Protein AF-A0A4R9PED2-F1 (afdb_monomer_lite)

Foldseek 3Di:
DVVLCVLQPLVNLLVQCVVVVNPLVSSCVVSVHDSVSNLQSLQQQCDPPRRDDFDWDWDADLVGDTDDTGTNVTHPCVQCVPRDCPDVNNVCVVPPPDDDDDDDAGPVRD

pLDDT: mean 91.06, std 6.89, range [61.78, 98.31]

Sequence (110 aa):
YAAHALMMPYQAFHAAAVRARYDIDVLRSRFGVSFEQAANRLTMLQRPGAAGVPFFMLEVDNAGNRFRKAGSQGYPQSRFGGGCPKLPVHAVFSQPGQILVEAVEMPDGA

Secondary structure (DSSP, 8-state):
-HHHHHHS-HHHHHHHHHHTTT-HHHHHHHHT--HHHHHHHHTT-EETTEE----EEEEE-TT--EEEEEETT---TTT-----TTSHHHHGGGSTTPPP------TT--

Structure (mmCIF, N/CA/C/O backbone):
data_AF-A0A4R9PED2-F1
#
_entry.id   AF-A0A4R9PED2-F1
#
loop_
_atom_site.group_PDB
_atom_site.id
_atom_site.type_symbol
_atom_site.label_atom_id
_atom_site.label_alt_id
_atom_site.label_comp_id
_atom_site.label_asym_id
_atom_site.label_entity_id
_atom_site.label_seq_id
_atom_site.pdbx_PDB_ins_code
_atom_site.Cartn_x
_atom_site.Cartn_y
_atom_site.Cartn_z
_atom_site.occupancy
_atom_site.B_iso_or_equiv
_atom_site.auth_seq_id
_atom_site.auth_comp_id
_atom_site.auth_asym_id
_atom_site.auth_atom_id
_atom_site.pdbx_PDB_model_num
ATOM 1 N N . TYR A 1 1 ? -5.968 14.597 1.609 1.00 61.78 1 TYR A N 1
ATOM 2 C CA . TYR A 1 1 ? -6.114 14.033 2.973 1.00 61.78 1 TYR A CA 1
ATOM 3 C C . TYR A 1 1 ? -7.564 14.082 3.469 1.00 61.78 1 TYR A C 1
ATOM 5 O O . TYR A 1 1 ? -8.146 13.023 3.668 1.00 61.78 1 TYR A O 1
ATOM 13 N N . ALA A 1 2 ? -8.184 15.263 3.618 1.00 68.81 2 ALA A N 1
ATOM 14 C CA . ALA A 1 2 ? -9.548 15.398 4.160 1.00 68.81 2 ALA A CA 1
ATOM 15 C C . ALA A 1 2 ? -10.629 14.641 3.358 1.00 68.81 2 ALA A C 1
ATOM 17 O O . ALA A 1 2 ? -11.406 13.896 3.945 1.00 68.81 2 ALA A O 1
ATOM 18 N N . ALA A 1 3 ? -10.610 14.726 2.021 1.00 73.88 3 ALA A N 1
ATOM 19 C CA . ALA A 1 3 ? -11.548 13.987 1.165 1.00 73.88 3 ALA A CA 1
ATOM 20 C C . ALA A 1 3 ? -11.491 12.460 1.384 1.00 73.88 3 ALA A C 1
ATOM 22 O O . ALA A 1 3 ? -12.523 11.805 1.468 1.00 73.88 3 ALA A O 1
ATOM 23 N N . HIS A 1 4 ? -10.294 11.891 1.576 1.00 69.12 4 HIS A N 1
ATOM 24 C CA . HIS A 1 4 ? -10.140 10.463 1.884 1.00 69.12 4 HIS A CA 1
ATOM 25 C C . HIS A 1 4 ? -10.687 10.119 3.270 1.00 69.12 4 HIS A C 1
ATOM 27 O O . HIS A 1 4 ? -11.240 9.044 3.451 1.00 69.12 4 HIS A O 1
ATOM 33 N N . ALA A 1 5 ? -10.538 11.001 4.260 1.00 73.25 5 ALA A N 1
ATOM 34 C CA . ALA A 1 5 ? -11.072 10.763 5.599 1.00 73.25 5 ALA A CA 1
ATOM 35 C C . ALA A 1 5 ? -12.609 10.816 5.638 1.00 73.25 5 ALA A C 1
ATOM 37 O O . ALA 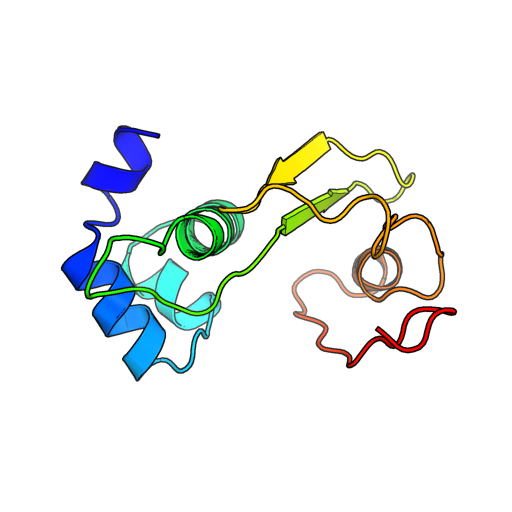A 1 5 ? -13.203 10.118 6.456 1.00 73.25 5 ALA A O 1
ATOM 38 N N . LEU A 1 6 ? -13.224 11.599 4.745 1.00 83.69 6 LEU A N 1
ATOM 39 C CA . LEU A 1 6 ? -14.675 11.666 4.558 1.00 83.69 6 LEU A CA 1
ATOM 40 C C . LEU A 1 6 ? -15.213 10.426 3.828 1.00 83.69 6 LEU A C 1
ATOM 42 O O . LEU A 1 6 ? -16.141 9.793 4.318 1.00 83.69 6 LEU A O 1
ATOM 46 N N . MET A 1 7 ? -14.603 10.044 2.700 1.00 90.25 7 MET A N 1
ATOM 47 C CA . MET A 1 7 ? -15.026 8.873 1.913 1.00 90.25 7 MET A CA 1
ATOM 48 C C . MET A 1 7 ? -14.672 7.539 2.586 1.00 90.25 7 MET A C 1
ATOM 50 O O . MET A 1 7 ? -15.382 6.550 2.444 1.00 90.25 7 MET A O 1
ATOM 54 N N . MET A 1 8 ? -13.574 7.504 3.345 1.00 96.62 8 MET A N 1
ATOM 55 C CA . MET A 1 8 ? -13.073 6.319 4.046 1.00 96.62 8 MET A CA 1
ATOM 56 C C . MET A 1 8 ? -12.825 6.637 5.532 1.00 96.62 8 MET A C 1
ATOM 58 O O . MET A 1 8 ? -11.666 6.770 5.966 1.00 96.62 8 MET A O 1
ATOM 62 N N . PRO A 1 9 ? -13.893 6.759 6.349 1.00 95.75 9 PRO A N 1
ATOM 63 C CA . PRO A 1 9 ? -13.776 7.033 7.778 1.00 95.75 9 PRO A CA 1
ATOM 64 C C . PRO A 1 9 ? -12.899 5.994 8.477 1.00 95.75 9 PRO A C 1
ATOM 66 O O . PRO A 1 9 ? -13.019 4.798 8.217 1.00 95.75 9 PRO A O 1
ATOM 69 N N . TYR A 1 10 ? -12.017 6.444 9.376 1.00 95.50 10 TYR A N 1
ATOM 70 C CA . TYR A 1 10 ? -10.931 5.613 9.915 1.00 95.50 10 TYR A CA 1
ATOM 71 C C . TYR A 1 10 ? -11.414 4.269 10.472 1.00 95.50 10 TYR A C 1
ATOM 73 O O . TYR A 1 10 ? -10.933 3.228 10.045 1.00 95.50 10 TYR A O 1
ATOM 81 N N . GLN A 1 11 ? -12.371 4.280 11.407 1.00 96.12 11 GLN A N 1
ATOM 82 C CA . GLN A 1 11 ? -12.836 3.054 12.068 1.00 96.12 11 GLN A CA 1
ATOM 83 C C . GLN A 1 11 ? -13.542 2.110 11.091 1.00 96.12 11 GLN A C 1
ATOM 85 O O . GLN A 1 11 ? -13.262 0.913 11.089 1.00 96.12 11 GLN A O 1
ATOM 90 N N . ALA A 1 12 ? -14.414 2.648 10.232 1.00 97.31 12 ALA A N 1
ATOM 91 C CA . ALA A 1 12 ? -15.138 1.860 9.241 1.00 97.31 12 ALA A CA 1
ATOM 92 C C . ALA A 1 12 ? -14.180 1.201 8.238 1.00 97.31 12 ALA A C 1
ATOM 94 O O . ALA A 1 12 ? -14.295 0.002 7.972 1.00 97.31 12 ALA A O 1
ATOM 95 N N . PHE A 1 13 ? -13.211 1.967 7.729 1.00 97.94 13 PHE A N 1
ATOM 96 C CA . PHE A 1 13 ? -12.208 1.484 6.786 1.00 97.94 13 PHE A CA 1
ATOM 97 C C . PHE A 1 13 ? -11.246 0.490 7.439 1.00 97.94 13 PHE A C 1
ATOM 99 O O . PHE A 1 13 ? -11.046 -0.591 6.900 1.00 97.94 13 PHE A O 1
ATOM 106 N N . HIS A 1 14 ? -10.722 0.789 8.632 1.00 97.88 14 HIS A N 1
ATOM 107 C CA . HIS A 1 14 ? -9.842 -0.114 9.377 1.00 97.88 14 HIS A CA 1
ATOM 108 C C . HIS A 1 14 ? -10.522 -1.459 9.663 1.00 97.88 14 HIS A C 1
ATOM 110 O O . HIS A 1 14 ? -9.966 -2.514 9.373 1.00 97.88 14 HIS A O 1
ATOM 116 N N . ALA A 1 15 ? -11.758 -1.441 10.167 1.00 97.94 15 ALA A N 1
ATOM 117 C CA . ALA A 1 15 ? -12.494 -2.668 10.446 1.00 97.94 15 ALA A CA 1
ATOM 118 C C . ALA A 1 15 ? -12.801 -3.466 9.166 1.00 97.94 15 ALA A C 1
ATOM 120 O O . ALA A 1 15 ? -12.779 -4.695 9.185 1.00 97.94 15 ALA A O 1
ATOM 121 N N . ALA A 1 16 ? -13.085 -2.788 8.048 1.00 98.31 16 ALA A N 1
ATOM 122 C CA . ALA A 1 16 ? -13.246 -3.447 6.756 1.00 98.31 16 ALA A CA 1
ATOM 123 C C . ALA A 1 16 ? -11.932 -4.066 6.263 1.00 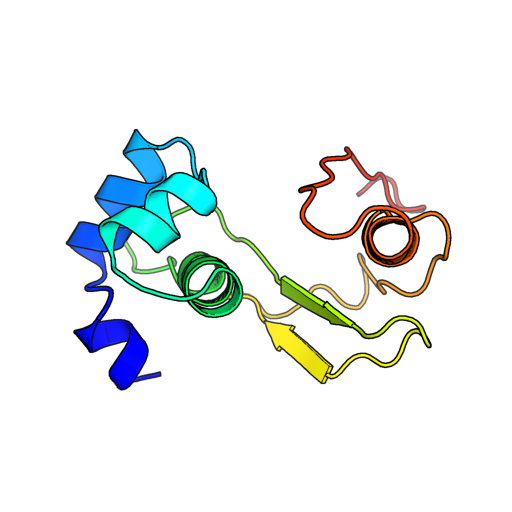98.31 16 ALA A C 1
ATOM 125 O O . ALA A 1 16 ? -11.956 -5.209 5.822 1.00 98.31 16 ALA A O 1
ATOM 126 N N . ALA A 1 17 ? -10.810 -3.355 6.399 1.00 98.25 17 ALA A N 1
ATOM 127 C CA . ALA A 1 17 ? -9.489 -3.826 5.999 1.00 98.25 17 ALA A CA 1
ATOM 128 C C . ALA A 1 17 ? -9.092 -5.086 6.769 1.00 98.25 17 ALA A C 1
ATOM 130 O O . ALA A 1 17 ? -8.743 -6.086 6.153 1.00 98.25 17 ALA A O 1
ATOM 131 N N . VAL A 1 18 ? -9.253 -5.090 8.095 1.00 97.94 18 VAL A N 1
ATOM 132 C CA . VAL A 1 18 ? -8.972 -6.274 8.921 1.00 97.94 18 VAL A CA 1
ATOM 133 C C . VAL A 1 18 ? -9.861 -7.458 8.523 1.00 97.94 18 VAL A C 1
ATOM 135 O O . VAL A 1 18 ? -9.356 -8.558 8.313 1.00 97.94 18 VAL A O 1
ATOM 138 N N . ARG A 1 19 ? -11.176 -7.251 8.355 1.00 98.06 19 ARG A N 1
ATOM 139 C CA . ARG A 1 19 ? -12.103 -8.331 7.960 1.00 98.06 19 ARG A CA 1
ATOM 140 C C . ARG A 1 19 ? -11.805 -8.906 6.578 1.00 98.06 19 ARG A C 1
ATOM 142 O O . ARG A 1 19 ? -11.902 -10.113 6.397 1.00 98.06 19 ARG A O 1
ATOM 149 N N . ALA A 1 20 ? -11.454 -8.049 5.624 1.00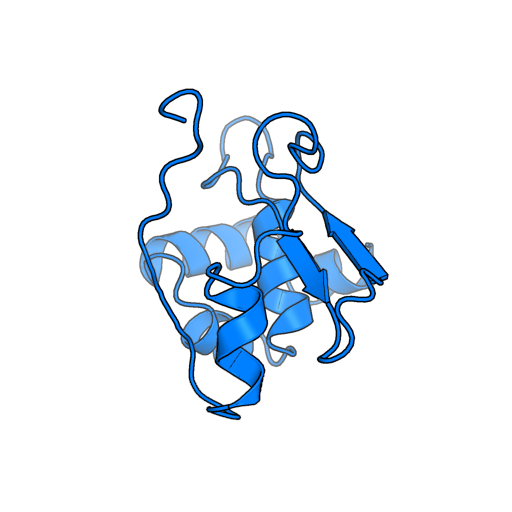 97.81 20 ALA A N 1
ATOM 150 C CA . ALA A 1 20 ? -11.104 -8.443 4.264 1.00 97.81 20 ALA A CA 1
ATOM 151 C C . ALA A 1 20 ? -9.652 -8.932 4.140 1.00 97.81 20 ALA A C 1
ATOM 153 O O . ALA A 1 20 ? -9.194 -9.172 3.031 1.00 97.81 20 ALA A O 1
ATOM 154 N N . ARG A 1 21 ? -8.906 -9.041 5.252 1.00 97.44 21 ARG A N 1
ATOM 155 C CA . ARG A 1 21 ? -7.475 -9.388 5.255 1.00 97.44 21 ARG A CA 1
ATOM 156 C C . ARG A 1 21 ? -6.656 -8.506 4.304 1.00 97.44 21 ARG A C 1
ATOM 158 O O . ARG A 1 21 ? -5.733 -8.978 3.655 1.00 97.44 21 ARG A O 1
ATOM 165 N N . TYR A 1 22 ? -7.002 -7.221 4.261 1.00 97.62 22 TYR A N 1
ATOM 166 C CA . TYR A 1 22 ? -6.368 -6.189 3.442 1.00 97.62 22 TYR A CA 1
ATOM 167 C C . TYR A 1 22 ? -6.507 -6.369 1.922 1.00 97.62 22 TYR A C 1
ATOM 169 O O . TYR A 1 22 ? -5.757 -5.751 1.171 1.00 97.62 22 TYR A O 1
ATOM 177 N N . ASP A 1 23 ? -7.501 -7.130 1.458 1.00 96.94 23 ASP A N 1
ATOM 178 C CA . ASP A 1 23 ? -7.854 -7.199 0.038 1.00 96.94 23 ASP A CA 1
ATOM 179 C C . ASP A 1 23 ? -8.305 -5.820 -0.491 1.00 96.94 23 ASP A C 1
ATOM 181 O O . ASP A 1 23 ? -9.351 -5.281 -0.108 1.00 96.94 23 ASP A O 1
ATOM 185 N N . ILE A 1 24 ? -7.488 -5.227 -1.367 1.00 96.75 24 ILE A N 1
ATOM 186 C CA . ILE A 1 24 ? -7.705 -3.875 -1.897 1.00 96.75 24 ILE A CA 1
ATOM 187 C C . ILE A 1 24 ? -8.900 -3.838 -2.860 1.00 96.75 24 ILE A C 1
ATOM 189 O O . ILE A 1 24 ? -9.602 -2.825 -2.901 1.00 96.75 24 ILE A O 1
ATOM 193 N N . ASP A 1 25 ? -9.185 -4.922 -3.586 1.00 96.06 25 ASP A N 1
ATOM 194 C CA . ASP A 1 25 ? -10.336 -4.993 -4.489 1.00 96.06 25 ASP A CA 1
ATOM 195 C C . ASP A 1 25 ? -11.654 -4.979 -3.707 1.00 96.06 25 ASP A C 1
ATOM 197 O O . ASP A 1 25 ? -12.582 -4.231 -4.039 1.00 96.06 25 ASP A O 1
ATOM 201 N N . VAL A 1 26 ? -11.712 -5.715 -2.595 1.00 97.44 26 VAL A N 1
ATOM 202 C CA . VAL A 1 26 ? -12.860 -5.674 -1.678 1.00 97.44 26 VAL A CA 1
ATOM 203 C C . VAL A 1 26 ? -13.033 -4.276 -1.082 1.00 97.44 26 VAL A C 1
ATOM 205 O O . VAL A 1 26 ? -14.153 -3.762 -1.002 1.00 97.44 26 VAL A O 1
ATOM 208 N N . LEU A 1 27 ? -11.939 -3.629 -0.670 1.00 97.81 27 LEU A N 1
ATOM 209 C CA . LEU A 1 27 ? -11.991 -2.294 -0.074 1.00 97.81 27 LEU A CA 1
ATOM 210 C C . LEU A 1 27 ? -12.431 -1.227 -1.075 1.00 97.81 27 LEU A C 1
ATOM 212 O O . LEU A 1 27 ? -13.321 -0.436 -0.760 1.00 97.81 27 LEU A O 1
ATOM 216 N N . ARG A 1 28 ? -11.858 -1.208 -2.281 1.00 96.81 28 ARG A N 1
ATOM 217 C CA . ARG A 1 28 ? -12.209 -0.200 -3.287 1.00 96.81 28 ARG A CA 1
ATOM 218 C C . ARG A 1 28 ? -13.677 -0.314 -3.701 1.00 96.81 28 ARG A C 1
ATOM 220 O O . ARG A 1 28 ? -14.356 0.704 -3.793 1.00 96.81 28 ARG A O 1
ATOM 227 N N . SER A 1 29 ? -14.180 -1.545 -3.842 1.00 97.19 29 SER A N 1
ATOM 228 C CA . SER A 1 29 ? -15.585 -1.823 -4.151 1.00 97.19 29 SER A CA 1
ATOM 229 C C . SER A 1 29 ? -16.508 -1.346 -3.027 1.00 97.19 29 SER A C 1
ATOM 231 O O . SER A 1 29 ? -17.442 -0.582 -3.259 1.00 97.19 29 SER A O 1
ATOM 233 N N . ARG A 1 30 ? -16.192 -1.703 -1.775 1.00 97.38 30 ARG A N 1
ATOM 234 C CA . ARG A 1 30 ? -17.005 -1.348 -0.602 1.00 97.38 30 ARG A CA 1
ATOM 235 C C . ARG A 1 30 ? -17.132 0.159 -0.370 1.00 97.38 30 ARG A C 1
ATOM 237 O O . ARG A 1 30 ? -18.164 0.600 0.129 1.00 97.38 30 ARG A O 1
ATOM 244 N N . PHE A 1 31 ? -16.080 0.924 -0.648 1.00 97.12 31 PHE A N 1
ATOM 245 C CA . PHE A 1 31 ? -16.051 2.369 -0.402 1.00 97.12 31 PHE A CA 1
ATOM 246 C C . PHE A 1 31 ? -16.263 3.208 -1.670 1.00 97.12 31 PHE A C 1
ATOM 248 O O . PHE A 1 31 ? -16.287 4.431 -1.570 1.00 97.12 31 PHE A O 1
ATOM 255 N N . GLY A 1 32 ? -16.434 2.582 -2.842 1.00 96.50 32 GLY A N 1
ATOM 256 C CA . GLY A 1 32 ? -16.655 3.286 -4.109 1.00 96.50 32 GLY A CA 1
ATOM 257 C C . GLY A 1 32 ? -15.480 4.178 -4.521 1.00 96.50 32 GLY A C 1
ATOM 258 O O . GLY A 1 32 ? -15.688 5.284 -5.011 1.00 96.50 32 GLY A O 1
ATOM 259 N N . VAL A 1 33 ? -14.248 3.726 -4.277 1.00 97.06 33 VAL A N 1
ATOM 260 C CA . VAL A 1 33 ? -13.010 4.489 -4.526 1.00 97.06 33 VAL A CA 1
ATOM 261 C C . VAL A 1 33 ? -12.115 3.779 -5.541 1.00 97.06 33 VAL A C 1
ATOM 263 O O . VAL A 1 33 ? -12.329 2.614 -5.872 1.00 97.06 33 VAL A O 1
ATOM 266 N N . SER A 1 34 ? -11.088 4.465 -6.045 1.00 95.50 34 SER A N 1
ATOM 267 C CA . SER A 1 34 ? -10.078 3.829 -6.896 1.00 95.50 34 SER A CA 1
ATOM 268 C C . SER A 1 34 ? -9.154 2.896 -6.096 1.00 95.50 34 SER A C 1
ATOM 270 O O . SER A 1 34 ? -9.039 2.999 -4.870 1.00 95.50 34 SER A O 1
ATOM 272 N N . PHE A 1 35 ? -8.448 2.001 -6.799 1.00 94.62 35 PHE A N 1
ATOM 273 C CA . PHE A 1 35 ? -7.416 1.143 -6.200 1.00 94.62 35 PHE A CA 1
ATOM 274 C C . PHE A 1 35 ? -6.332 1.978 -5.497 1.00 94.62 35 PHE A C 1
ATOM 276 O O . PHE A 1 35 ? -6.009 1.729 -4.339 1.00 94.62 35 PHE A O 1
ATOM 283 N N . GLU A 1 36 ? -5.842 3.029 -6.165 1.00 94.38 36 GLU A N 1
ATOM 284 C CA . GLU A 1 36 ? -4.857 3.978 -5.625 1.00 94.38 36 GLU A CA 1
ATOM 285 C C . GLU A 1 36 ? -5.366 4.654 -4.343 1.00 94.38 36 GLU A C 1
ATOM 287 O O . GLU A 1 36 ? -4.644 4.747 -3.350 1.00 94.38 36 GLU A O 1
ATOM 292 N N . GLN A 1 37 ? -6.625 5.099 -4.323 1.00 95.62 37 GLN A N 1
ATOM 293 C CA . GLN A 1 37 ? -7.205 5.755 -3.152 1.00 95.62 37 GLN A CA 1
ATOM 294 C C . GLN A 1 37 ? -7.301 4.809 -1.950 1.00 95.62 37 GLN A C 1
ATOM 296 O O . GLN A 1 37 ? -6.970 5.224 -0.833 1.00 95.62 37 GLN A O 1
ATOM 301 N N . ALA A 1 38 ? -7.721 3.559 -2.171 1.00 96.81 38 ALA A N 1
ATOM 302 C CA . ALA A 1 38 ? -7.775 2.530 -1.137 1.00 96.81 38 ALA A CA 1
ATOM 303 C C . ALA A 1 38 ? -6.370 2.153 -0.630 1.00 96.81 38 ALA A C 1
ATOM 305 O O . ALA A 1 38 ? -6.148 2.142 0.582 1.00 96.81 38 ALA A O 1
ATOM 306 N N . ALA A 1 39 ? -5.408 1.926 -1.531 1.00 96.00 39 ALA A N 1
ATOM 307 C CA . ALA A 1 39 ? -4.019 1.620 -1.183 1.00 96.00 39 ALA A CA 1
ATOM 308 C C . ALA A 1 39 ? -3.366 2.758 -0.380 1.00 96.00 39 ALA A C 1
ATOM 310 O O . ALA A 1 39 ? -2.819 2.533 0.699 1.00 96.00 39 ALA A O 1
ATOM 311 N N . ASN A 1 40 ? -3.523 4.007 -0.827 1.00 95.12 40 ASN A N 1
ATOM 312 C CA . ASN A 1 40 ? -3.039 5.180 -0.100 1.00 95.12 40 ASN A CA 1
ATOM 313 C C . ASN A 1 40 ? -3.713 5.318 1.276 1.00 95.12 40 ASN A C 1
ATOM 315 O O . ASN A 1 40 ? -3.092 5.747 2.242 1.00 95.12 40 ASN A O 1
ATOM 319 N N . ARG A 1 41 ? -4.990 4.935 1.418 1.00 95.56 41 ARG A N 1
ATOM 320 C CA . ARG A 1 41 ? -5.655 4.962 2.727 1.00 95.56 41 ARG A CA 1
ATOM 321 C C . ARG A 1 41 ? -5.056 3.946 3.698 1.00 95.56 41 ARG A C 1
ATOM 323 O O . ARG A 1 41 ? -4.928 4.266 4.882 1.00 95.56 41 ARG A O 1
ATOM 330 N N . LEU A 1 42 ? -4.674 2.762 3.216 1.00 96.75 42 LEU A N 1
ATOM 331 C CA . LEU A 1 42 ? -4.031 1.723 4.025 1.00 96.75 42 LEU A CA 1
ATOM 332 C C . LEU A 1 42 ? -2.704 2.193 4.630 1.00 96.75 42 LEU A C 1
ATOM 334 O O . LEU A 1 42 ? -2.455 1.919 5.803 1.00 96.75 42 LEU A O 1
ATOM 338 N N . THR A 1 43 ? -1.910 2.991 3.906 1.00 96.00 43 THR A N 1
ATOM 339 C CA . THR A 1 43 ? -0.633 3.522 4.424 1.00 96.00 43 THR A CA 1
ATOM 340 C C . THR A 1 43 ? -0.795 4.540 5.558 1.00 96.00 43 THR A C 1
ATOM 342 O O . THR A 1 43 ? 0.193 5.029 6.093 1.00 96.00 43 THR A O 1
ATOM 345 N N . MET A 1 44 ? -2.027 4.920 5.912 1.00 93.75 44 MET A N 1
ATOM 346 C CA . MET A 1 44 ? -2.326 5.952 6.912 1.00 93.75 44 MET A CA 1
ATOM 347 C C . MET A 1 44 ? -2.924 5.383 8.209 1.00 93.75 44 MET A C 1
ATOM 349 O O . MET A 1 44 ? -3.236 6.151 9.123 1.00 93.75 44 MET A O 1
ATOM 353 N N . LEU A 1 45 ? -3.147 4.067 8.298 1.00 95.06 45 LEU A N 1
ATOM 354 C CA . LEU A 1 45 ? -3.875 3.432 9.404 1.00 95.06 45 LEU A CA 1
ATOM 355 C C . LEU A 1 45 ? -3.019 3.251 10.670 1.00 95.06 45 LEU A C 1
ATOM 357 O O . LEU A 1 45 ? -2.826 2.133 11.127 1.00 95.06 45 LEU A O 1
ATOM 361 N N . GLN A 1 46 ? -2.517 4.344 11.249 1.00 95.94 46 GLN A N 1
ATOM 362 C CA . GLN A 1 46 ? -1.658 4.329 12.447 1.00 95.94 46 GLN A CA 1
ATOM 363 C C . GLN A 1 46 ? -2.215 5.148 13.623 1.00 95.94 46 GLN A C 1
ATOM 365 O O . GLN A 1 46 ? -1.472 5.769 14.382 1.00 95.94 46 GLN A O 1
ATOM 370 N N . ARG A 1 47 ? -3.541 5.190 13.791 1.00 94.19 47 ARG A N 1
ATOM 371 C CA . ARG A 1 47 ? -4.154 5.805 14.977 1.00 94.19 47 ARG A CA 1
ATOM 372 C C . ARG A 1 47 ? -3.784 4.983 16.225 1.00 94.19 47 ARG A C 1
ATOM 374 O O . ARG A 1 47 ? -4.026 3.774 16.219 1.00 94.19 47 ARG A O 1
ATOM 381 N N . PRO A 1 48 ? -3.286 5.610 17.308 1.00 94.69 48 PRO A N 1
ATOM 382 C CA . PRO A 1 48 ? -3.027 4.920 18.571 1.00 94.69 48 PRO A CA 1
ATOM 383 C C . PRO A 1 48 ? -4.248 4.129 19.062 1.00 94.69 48 PRO A C 1
ATOM 385 O O . PRO A 1 48 ? -5.378 4.610 18.980 1.00 94.69 48 PRO A O 1
ATOM 388 N N . GLY A 1 49 ? -4.025 2.897 19.527 1.00 93.88 49 GLY A N 1
ATOM 389 C CA . GLY A 1 49 ? -5.083 1.979 19.976 1.00 93.88 49 GLY A CA 1
ATOM 390 C C . GLY A 1 49 ? -5.889 1.296 18.859 1.00 93.88 49 GLY A C 1
ATOM 391 O O . GLY A 1 49 ? -6.711 0.435 19.151 1.00 93.88 49 GLY A O 1
ATOM 392 N N . ALA A 1 50 ? -5.662 1.644 17.588 1.00 94.12 50 ALA A N 1
ATOM 393 C CA . ALA A 1 50 ? -6.315 1.023 16.432 1.00 94.12 50 ALA A CA 1
ATOM 394 C C . ALA A 1 50 ? -5.396 1.040 15.196 1.00 94.12 50 ALA A C 1
ATOM 396 O O . ALA A 1 50 ? -5.812 1.456 14.110 1.00 94.12 50 ALA A O 1
ATOM 397 N N . ALA A 1 51 ? -4.128 0.670 15.382 1.00 96.19 51 ALA A N 1
ATOM 398 C CA . ALA A 1 51 ? -3.147 0.613 14.305 1.00 96.19 51 ALA A CA 1
ATOM 399 C C . ALA A 1 51 ? -3.358 -0.641 13.443 1.00 96.19 51 ALA A C 1
ATOM 401 O O . ALA A 1 51 ? -3.565 -1.736 13.965 1.00 96.19 51 ALA A O 1
ATOM 402 N N . GLY A 1 52 ? -3.291 -0.463 12.126 1.00 95.75 52 GLY A N 1
ATOM 403 C CA . GLY A 1 52 ? -3.231 -1.547 11.154 1.00 95.75 52 GLY A CA 1
ATOM 404 C C . GLY A 1 52 ? -1.792 -1.864 10.747 1.00 95.75 52 GLY A C 1
ATOM 405 O O . GLY A 1 52 ? -0.834 -1.292 11.272 1.00 95.75 52 GLY A O 1
ATOM 406 N N . VAL A 1 53 ? -1.647 -2.748 9.758 1.00 95.94 53 VAL A N 1
ATOM 407 C CA . VAL A 1 53 ? -0.349 -3.060 9.143 1.00 95.94 53 VAL A CA 1
ATOM 408 C C . VAL A 1 53 ? 0.318 -1.769 8.625 1.00 95.94 53 VAL A C 1
ATOM 410 O O . VAL A 1 53 ? -0.345 -0.979 7.941 1.00 95.94 53 VAL A O 1
ATOM 413 N N . PRO A 1 54 ? 1.606 -1.520 8.939 1.00 95.00 54 PRO A N 1
ATOM 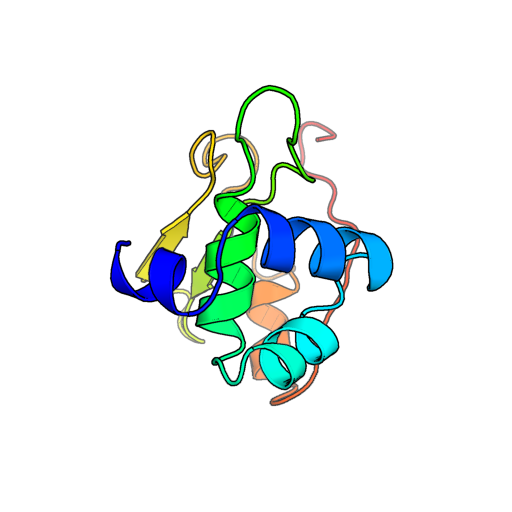414 C CA . PRO A 1 54 ? 2.315 -0.300 8.556 1.00 95.00 54 PRO A CA 1
ATOM 415 C C . PRO A 1 54 ? 2.782 -0.360 7.094 1.00 95.00 54 PRO A C 1
ATOM 417 O O . PRO A 1 54 ? 3.974 -0.428 6.801 1.00 95.00 54 PRO A O 1
ATOM 420 N N . PHE A 1 55 ? 1.831 -0.351 6.161 1.00 96.00 55 PHE A N 1
ATOM 421 C CA . PHE A 1 55 ? 2.133 -0.341 4.733 1.00 96.00 55 PHE A CA 1
ATOM 422 C C . PHE A 1 55 ? 2.869 0.935 4.304 1.00 96.00 55 PHE A C 1
ATOM 424 O O . PHE A 1 55 ? 2.584 2.040 4.777 1.00 96.00 55 PHE A O 1
ATOM 431 N N . PHE A 1 56 ? 3.746 0.780 3.317 1.00 94.62 56 PHE A N 1
ATOM 432 C CA . PHE A 1 56 ? 4.264 1.863 2.489 1.00 94.62 56 PHE A CA 1
ATOM 433 C C . PHE A 1 56 ? 3.788 1.670 1.043 1.00 94.62 56 PHE A C 1
ATOM 435 O O . PHE A 1 56 ? 3.338 0.591 0.666 1.00 94.62 56 PHE A O 1
ATOM 442 N N . MET A 1 57 ? 3.873 2.719 0.229 1.00 94.81 57 MET A N 1
ATOM 443 C CA . MET A 1 57 ? 3.459 2.696 -1.174 1.00 94.81 57 MET A CA 1
ATOM 444 C C . MET A 1 57 ? 4.489 3.409 -2.044 1.00 94.81 57 MET A C 1
ATOM 446 O O . MET A 1 57 ? 5.034 4.444 -1.649 1.00 94.81 57 MET A O 1
ATOM 450 N N . LEU A 1 58 ? 4.707 2.863 -3.239 1.00 93.88 58 LEU A N 1
ATOM 451 C CA . LEU A 1 58 ? 5.443 3.476 -4.336 1.00 93.88 58 LEU A CA 1
ATOM 452 C C . LEU A 1 58 ? 4.554 3.454 -5.581 1.00 93.88 58 LEU A C 1
ATOM 454 O O . LEU A 1 58 ? 3.988 2.418 -5.909 1.00 93.88 58 LEU A O 1
ATOM 458 N N . GLU A 1 59 ? 4.469 4.581 -6.274 1.00 93.38 59 GLU A N 1
ATOM 459 C CA . GLU A 1 59 ? 3.805 4.701 -7.570 1.00 93.38 59 GLU A CA 1
ATOM 460 C C . GLU A 1 59 ? 4.850 5.000 -8.644 1.00 93.38 59 GLU A C 1
ATOM 462 O O . GLU A 1 59 ? 5.633 5.951 -8.494 1.00 93.38 59 GLU A O 1
ATOM 467 N N . VAL A 1 60 ? 4.873 4.180 -9.698 1.00 92.75 60 VAL A N 1
ATOM 468 C CA . VAL A 1 60 ? 5.820 4.293 -10.813 1.00 92.75 60 VAL A CA 1
ATOM 469 C C . VAL A 1 60 ? 5.127 4.191 -12.168 1.00 92.75 60 VAL A C 1
ATOM 471 O O . VAL A 1 60 ? 4.051 3.602 -12.255 1.00 92.75 60 VAL A O 1
ATOM 474 N N . ASP A 1 61 ? 5.743 4.731 -13.221 1.00 91.62 61 ASP A N 1
ATOM 475 C CA . ASP A 1 61 ? 5.395 4.380 -14.605 1.00 91.62 61 ASP A CA 1
ATOM 476 C C . ASP A 1 61 ? 6.299 3.272 -15.163 1.00 91.62 61 ASP A C 1
ATOM 478 O O . ASP A 1 61 ? 7.278 2.846 -14.548 1.00 91.62 61 ASP A O 1
ATOM 482 N N . ASN A 1 62 ? 5.973 2.846 -16.383 1.00 89.50 62 ASN A N 1
ATOM 483 C CA . ASN A 1 62 ? 6.718 1.850 -17.142 1.00 89.50 62 ASN A CA 1
ATOM 484 C C . ASN A 1 62 ? 8.146 2.295 -17.516 1.00 89.50 62 ASN A C 1
ATOM 486 O O . ASN A 1 62 ? 8.983 1.459 -17.838 1.00 89.50 62 ASN A O 1
ATOM 490 N N . ALA A 1 63 ? 8.444 3.598 -17.484 1.00 89.69 63 ALA A N 1
ATOM 491 C CA . ALA A 1 63 ? 9.800 4.109 -17.683 1.00 89.69 63 ALA A CA 1
ATOM 492 C C . ALA A 1 63 ? 10.629 4.088 -16.382 1.00 89.69 63 ALA A C 1
ATOM 494 O O . ALA A 1 63 ? 11.819 4.404 -16.404 1.00 89.69 63 ALA A O 1
ATOM 495 N N . GLY A 1 64 ? 10.021 3.717 -15.251 1.00 87.19 64 GLY A N 1
ATOM 496 C CA . GLY A 1 64 ? 10.652 3.693 -13.937 1.00 87.19 64 GLY A CA 1
ATOM 497 C C . GLY A 1 64 ? 10.636 5.043 -13.213 1.00 87.19 64 GLY A C 1
ATOM 498 O O . GLY A 1 64 ? 11.262 5.173 -12.153 1.00 87.19 64 GLY A O 1
ATOM 499 N N . ASN A 1 65 ? 9.927 6.052 -13.732 1.00 90.62 65 ASN A N 1
ATOM 500 C CA . ASN A 1 65 ? 9.728 7.311 -13.019 1.00 90.62 65 ASN A CA 1
ATOM 501 C C . ASN A 1 65 ? 8.879 7.059 -11.778 1.00 90.62 65 ASN A C 1
ATOM 503 O O . ASN A 1 65 ? 7.930 6.285 -11.811 1.00 90.62 65 ASN A O 1
ATOM 507 N N . ARG A 1 66 ? 9.212 7.727 -10.672 1.00 90.00 66 ARG A N 1
ATOM 508 C CA . ARG A 1 66 ? 8.563 7.532 -9.369 1.00 90.00 66 ARG A CA 1
ATOM 509 C C . ARG A 1 66 ? 7.795 8.792 -9.003 1.00 90.00 66 ARG A C 1
ATOM 511 O O . ARG A 1 66 ? 8.421 9.804 -8.694 1.00 90.00 66 ARG A O 1
ATOM 518 N N . PHE A 1 67 ? 6.468 8.729 -9.001 1.00 87.94 67 PHE A N 1
ATOM 519 C CA . PHE A 1 67 ? 5.618 9.908 -8.785 1.00 87.94 67 PHE A CA 1
ATOM 520 C C . PHE A 1 67 ? 5.176 10.073 -7.341 1.00 87.94 67 PHE A C 1
ATOM 522 O O . PHE A 1 67 ? 5.002 11.196 -6.868 1.00 87.94 67 PHE A O 1
ATOM 529 N N . ARG A 1 68 ? 5.000 8.963 -6.619 1.00 91.06 68 ARG A N 1
ATOM 530 C CA . ARG A 1 68 ? 4.523 9.009 -5.241 1.00 91.06 68 ARG A CA 1
ATOM 531 C C . ARG A 1 68 ? 5.222 7.990 -4.368 1.00 91.06 68 ARG A C 1
ATOM 533 O O . ARG A 1 68 ? 5.406 6.838 -4.744 1.00 91.06 68 ARG A O 1
ATOM 540 N N . LYS A 1 69 ? 5.568 8.441 -3.168 1.00 94.06 69 LYS A N 1
ATOM 541 C CA . LYS A 1 69 ? 6.033 7.621 -2.056 1.00 94.06 69 LYS A CA 1
ATOM 542 C C . LYS A 1 69 ? 5.177 7.962 -0.849 1.00 94.06 69 LYS A C 1
ATOM 544 O O . LYS A 1 69 ? 5.002 9.139 -0.541 1.00 94.06 69 LYS A O 1
ATOM 549 N N . ALA A 1 70 ? 4.631 6.952 -0.191 1.00 93.44 70 ALA A N 1
ATOM 550 C CA . ALA A 1 70 ? 3.799 7.130 0.990 1.00 93.44 70 ALA A CA 1
ATOM 551 C C . ALA A 1 70 ? 4.098 6.049 2.029 1.00 93.44 70 ALA A C 1
ATOM 553 O O . ALA A 1 70 ? 4.669 5.006 1.722 1.00 93.44 70 ALA A O 1
ATOM 554 N N . GLY A 1 71 ? 3.711 6.322 3.266 1.00 93.44 71 GLY A N 1
ATOM 555 C CA . GLY A 1 71 ? 3.931 5.454 4.412 1.00 93.44 71 GLY A CA 1
ATOM 556 C C . GLY A 1 71 ? 3.738 6.263 5.680 1.00 93.44 71 GLY A C 1
ATOM 557 O O . GLY A 1 71 ? 4.186 7.407 5.762 1.00 93.44 71 GLY A O 1
ATOM 558 N N . SER A 1 72 ? 3.077 5.694 6.678 1.00 90.19 72 SER A N 1
ATOM 559 C CA . SER A 1 72 ? 2.862 6.364 7.963 1.00 90.19 72 SER A CA 1
ATOM 560 C C . SER A 1 72 ? 4.160 6.660 8.715 1.00 90.19 72 SER A C 1
ATOM 562 O O . SER A 1 72 ? 4.213 7.616 9.478 1.00 90.19 72 SER A O 1
ATOM 564 N N . GLN A 1 73 ? 5.195 5.847 8.488 1.00 89.25 73 GLN A N 1
ATOM 565 C CA . GLN A 1 73 ? 6.557 6.057 8.996 1.00 89.25 73 GLN A CA 1
ATOM 566 C C . GLN A 1 73 ? 7.489 6.651 7.922 1.00 89.25 73 GLN A C 1
ATOM 568 O O . GLN A 1 73 ? 8.705 6.668 8.083 1.00 89.25 73 GLN A O 1
ATOM 573 N N . GLY A 1 74 ? 6.924 7.126 6.808 1.00 90.69 74 GLY A N 1
ATOM 574 C CA . GLY A 1 74 ? 7.664 7.430 5.590 1.00 90.69 74 GLY A CA 1
ATOM 575 C C . GLY A 1 74 ? 7.927 6.190 4.731 1.00 90.69 74 GLY A C 1
ATOM 576 O O . GLY A 1 74 ? 7.692 5.052 5.134 1.00 90.69 74 GLY A O 1
ATOM 577 N N . TYR A 1 75 ? 8.386 6.428 3.504 1.00 91.75 75 TYR A N 1
ATOM 578 C CA . TYR A 1 75 ? 8.811 5.366 2.596 1.00 91.75 75 TYR A CA 1
ATOM 579 C C . TYR A 1 75 ? 10.241 4.922 2.953 1.00 91.75 75 TYR A C 1
ATOM 581 O O . TYR A 1 75 ? 11.115 5.789 3.065 1.00 91.75 75 TYR A O 1
ATOM 589 N N . PRO A 1 76 ? 10.520 3.615 3.106 1.00 90.62 76 PRO A N 1
ATOM 590 C CA . PRO A 1 76 ? 11.799 3.119 3.615 1.00 90.62 76 PRO A CA 1
ATOM 591 C C . PRO A 1 76 ? 12.899 3.149 2.541 1.00 90.62 76 PRO A C 1
ATOM 593 O O . PRO A 1 76 ? 13.403 2.116 2.127 1.00 90.62 76 PRO A O 1
ATOM 596 N N . GLN A 1 77 ? 13.300 4.337 2.082 1.00 88.25 77 GLN A N 1
ATOM 597 C CA . GLN A 1 77 ? 14.193 4.523 0.929 1.00 88.25 77 GLN A CA 1
ATOM 598 C C . GLN A 1 77 ? 15.540 3.792 1.042 1.00 88.25 77 GLN A C 1
ATOM 600 O O . GLN A 1 77 ? 16.066 3.350 0.022 1.00 88.25 77 GLN A O 1
ATOM 605 N N . SER A 1 78 ? 16.105 3.707 2.250 1.00 84.12 78 SER A N 1
ATOM 606 C CA . SER A 1 78 ? 17.395 3.054 2.500 1.00 84.12 78 SER A CA 1
ATOM 607 C C . SER A 1 78 ? 17.323 1.534 2.381 1.00 84.12 78 SER A C 1
ATOM 609 O O . SER A 1 78 ? 18.284 0.931 1.923 1.00 84.12 78 SER A O 1
ATOM 611 N N . ARG A 1 79 ? 16.188 0.935 2.762 1.00 82.12 79 ARG A N 1
ATOM 612 C CA . ARG A 1 79 ? 15.964 -0.517 2.714 1.00 82.12 79 ARG A CA 1
ATOM 613 C C . ARG A 1 79 ? 15.313 -0.945 1.407 1.00 82.12 79 ARG A C 1
ATOM 615 O O . ARG A 1 79 ? 15.730 -1.911 0.799 1.00 82.12 79 ARG A O 1
ATOM 622 N N . PHE A 1 80 ? 14.334 -0.185 0.923 1.00 85.44 80 PHE A N 1
ATOM 623 C CA . PHE A 1 80 ? 13.582 -0.470 -0.294 1.00 85.44 80 PHE A CA 1
ATOM 624 C C . PHE A 1 80 ? 13.678 0.706 -1.278 1.00 85.44 80 PHE A C 1
ATOM 626 O O . PHE A 1 80 ? 12.867 1.634 -1.296 1.00 85.44 80 PHE A O 1
ATOM 633 N N . GLY A 1 81 ? 14.699 0.680 -2.139 1.00 81.88 81 GLY A N 1
ATOM 634 C CA . GLY A 1 81 ? 14.932 1.742 -3.125 1.00 81.88 81 GLY A CA 1
ATOM 635 C C . GLY A 1 81 ? 13.940 1.756 -4.301 1.00 81.88 81 GLY A C 1
ATOM 636 O O . GLY A 1 81 ? 13.733 2.813 -4.909 1.00 81.88 81 GLY A O 1
ATOM 637 N N . GLY A 1 82 ? 13.333 0.601 -4.610 1.00 84.25 82 GLY A N 1
ATOM 638 C CA . GLY A 1 82 ? 12.339 0.406 -5.678 1.00 84.25 82 GLY A CA 1
ATOM 639 C C . GLY A 1 82 ? 12.890 0.389 -7.114 1.00 84.25 82 GLY A C 1
ATOM 640 O O . GLY A 1 82 ? 12.124 0.246 -8.059 1.00 84.25 82 GLY A O 1
ATOM 641 N N . GLY A 1 83 ? 14.205 0.551 -7.303 1.00 85.38 83 GLY A N 1
ATOM 642 C CA . GLY A 1 83 ? 14.832 0.668 -8.630 1.00 85.38 83 GLY A CA 1
ATOM 643 C C . GLY A 1 83 ? 15.296 -0.646 -9.265 1.00 85.38 83 GLY A C 1
ATOM 644 O O . GLY A 1 83 ? 15.769 -0.624 -10.393 1.00 85.38 83 GLY A O 1
ATOM 645 N N . C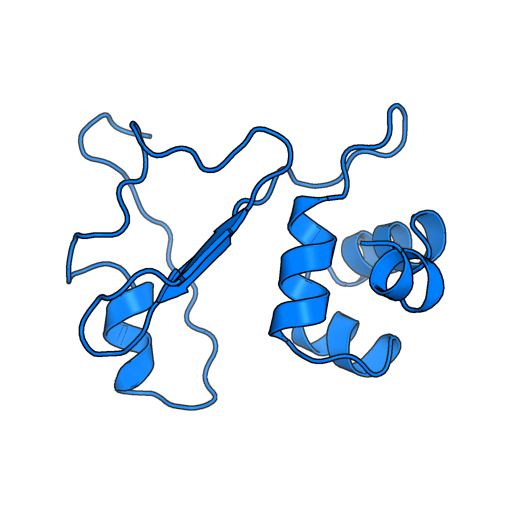YS A 1 84 ? 15.207 -1.776 -8.559 1.00 86.38 84 CYS A N 1
ATOM 646 C CA . CYS A 1 84 ? 15.628 -3.069 -9.097 1.00 86.38 84 CYS A CA 1
ATOM 647 C C . CYS A 1 84 ? 14.592 -3.572 -10.124 1.00 86.38 84 CYS A C 1
ATOM 649 O O . CYS A 1 84 ? 13.453 -3.812 -9.723 1.00 86.38 84 CYS A O 1
ATOM 651 N N . PRO A 1 85 ? 14.954 -3.797 -11.404 1.00 86.06 85 PRO A N 1
ATOM 652 C CA . PRO A 1 85 ? 14.005 -4.223 -12.442 1.00 86.06 85 PRO A CA 1
ATOM 653 C C . PRO A 1 85 ? 13.371 -5.599 -12.206 1.00 86.06 85 PRO A C 1
ATOM 655 O O . PRO A 1 85 ? 12.366 -5.922 -12.825 1.00 86.06 85 PRO A O 1
ATOM 658 N N . LYS A 1 86 ? 13.951 -6.415 -11.313 1.00 86.44 86 LYS A N 1
ATOM 659 C CA . LYS A 1 86 ? 13.380 -7.709 -10.914 1.00 86.44 86 LYS A CA 1
ATOM 660 C C . LYS A 1 86 ? 12.182 -7.576 -9.973 1.00 86.44 86 LYS A C 1
ATOM 662 O O . LYS A 1 86 ? 11.499 -8.562 -9.746 1.00 86.44 86 LYS A O 1
ATOM 667 N N . LEU A 1 87 ? 11.940 -6.394 -9.403 1.00 89.12 87 LEU A N 1
ATOM 668 C CA . LEU A 1 87 ? 10.805 -6.199 -8.507 1.00 89.12 87 LEU A CA 1
ATOM 669 C C . LEU A 1 87 ? 9.479 -6.292 -9.284 1.00 89.12 87 LEU A C 1
ATOM 671 O O . LEU A 1 87 ? 9.380 -5.718 -10.375 1.00 89.12 87 LEU A O 1
ATOM 675 N N . PRO A 1 88 ? 8.422 -6.883 -8.690 1.00 88.56 88 PRO A N 1
ATOM 676 C CA . PRO A 1 88 ? 7.098 -6.996 -9.315 1.00 88.56 88 PRO A CA 1
ATOM 677 C C . PRO A 1 88 ? 6.526 -5.672 -9.826 1.00 88.56 88 PRO A C 1
ATOM 679 O O . PRO A 1 88 ? 5.793 -5.646 -10.812 1.00 88.56 88 PRO A O 1
ATOM 682 N N . VAL A 1 89 ? 6.888 -4.562 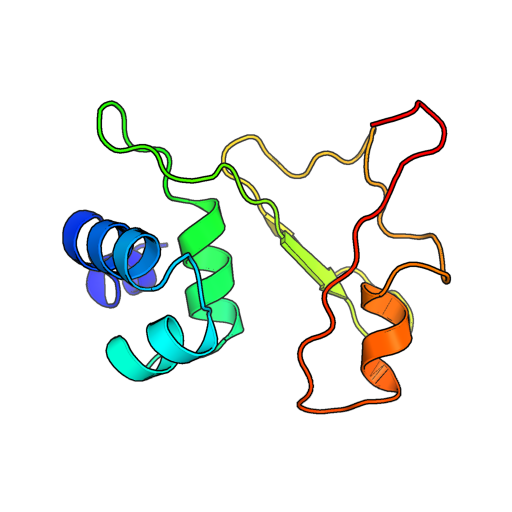-9.174 1.00 89.31 89 VAL A N 1
ATOM 683 C CA . VAL A 1 89 ? 6.453 -3.204 -9.530 1.00 89.31 89 VAL A CA 1
ATOM 684 C C . VAL A 1 89 ? 6.843 -2.797 -10.959 1.00 89.31 89 VAL A C 1
ATOM 686 O O . VAL A 1 89 ? 6.185 -1.944 -11.540 1.00 89.31 89 VAL A O 1
ATOM 689 N N . HIS A 1 90 ? 7.874 -3.422 -11.539 1.00 90.62 90 HIS A N 1
ATOM 690 C CA . HIS A 1 90 ? 8.279 -3.219 -12.937 1.00 90.62 90 HIS A CA 1
ATOM 691 C C . HIS A 1 90 ? 7.719 -4.302 -13.866 1.00 90.62 90 HIS A C 1
ATOM 693 O O . HIS A 1 90 ? 7.430 -4.032 -15.027 1.00 90.62 90 HIS A O 1
ATOM 699 N N . ALA A 1 91 ? 7.507 -5.522 -13.364 1.00 88.25 91 ALA A N 1
ATOM 700 C CA . ALA A 1 91 ? 6.932 -6.616 -14.148 1.00 88.25 91 ALA A CA 1
ATOM 701 C C . ALA A 1 91 ? 5.430 -6.424 -14.436 1.00 88.25 91 ALA A C 1
ATOM 703 O O . ALA A 1 91 ? 4.938 -6.885 -15.470 1.00 88.25 91 ALA A O 1
ATOM 704 N N . VAL A 1 92 ? 4.704 -5.714 -13.562 1.00 90.12 92 VAL A N 1
ATOM 705 C CA . VAL A 1 92 ? 3.244 -5.506 -13.653 1.00 90.12 92 VAL A CA 1
ATOM 706 C C . VAL A 1 92 ? 2.786 -4.863 -14.963 1.00 90.12 92 VAL A C 1
ATOM 708 O O . VAL A 1 92 ? 1.689 -5.151 -15.434 1.00 90.12 92 VAL A O 1
ATOM 711 N N . PHE A 1 93 ? 3.631 -4.060 -15.616 1.00 90.31 93 PHE A N 1
ATOM 712 C CA . PHE A 1 93 ? 3.285 -3.416 -16.888 1.00 90.31 93 PHE A CA 1
ATOM 713 C C . PHE A 1 93 ? 3.081 -4.408 -18.041 1.00 90.31 93 PHE A C 1
ATOM 715 O O . PHE A 1 93 ? 2.391 -4.087 -19.006 1.00 90.31 93 PHE A O 1
ATOM 722 N N . SER A 1 94 ? 3.623 -5.625 -17.929 1.00 90.44 94 SER A N 1
ATOM 723 C CA . SER A 1 94 ? 3.385 -6.709 -18.891 1.00 90.44 94 SER A CA 1
ATOM 724 C C . SER A 1 94 ? 2.044 -7.429 -18.689 1.00 90.44 94 SER A C 1
ATOM 726 O O . SER A 1 94 ? 1.603 -8.154 -19.578 1.00 90.44 94 SER A O 1
ATOM 728 N N . GLN A 1 95 ? 1.381 -7.225 -17.542 1.00 89.88 95 GLN A N 1
ATOM 729 C CA . GLN A 1 95 ? 0.143 -7.909 -17.145 1.00 89.88 95 GLN A CA 1
ATOM 730 C C . GLN A 1 95 ? -0.905 -6.903 -16.627 1.00 89.88 95 GLN A C 1
ATOM 732 O O . GLN A 1 95 ? -1.221 -6.880 -15.433 1.00 89.88 95 GLN A O 1
ATOM 737 N N . PRO A 1 96 ? -1.468 -6.048 -17.505 1.00 86.69 96 PRO A N 1
ATOM 738 C CA . PRO A 1 96 ? -2.433 -5.034 -17.096 1.00 86.69 96 PRO A CA 1
ATOM 739 C C . PRO A 1 96 ? -3.662 -5.637 -16.405 1.00 86.69 96 PRO A C 1
ATOM 741 O O . PRO A 1 96 ? -4.214 -6.644 -16.847 1.00 86.69 96 PRO A O 1
ATOM 744 N N . GLY A 1 97 ? -4.119 -4.988 -15.333 1.00 86.69 97 GLY A N 1
ATOM 745 C CA . GLY A 1 97 ? -5.317 -5.393 -14.590 1.00 86.69 97 GLY A CA 1
ATOM 746 C C . GLY A 1 97 ? -5.116 -6.562 -13.622 1.00 86.69 97 GLY A C 1
ATOM 747 O O . GLY A 1 97 ? -6.069 -6.930 -12.940 1.00 86.69 97 GLY A O 1
ATOM 748 N N . GLN A 1 98 ? -3.906 -7.119 -13.525 1.00 89.31 98 GLN A N 1
ATOM 749 C CA . GLN A 1 98 ? -3.574 -8.150 -12.545 1.00 89.31 98 GLN A CA 1
ATOM 750 C C . GLN A 1 98 ? -2.835 -7.560 -11.342 1.00 89.31 98 GLN A C 1
ATOM 752 O O . GLN A 1 98 ? -1.994 -6.671 -11.477 1.00 89.31 98 GLN A O 1
ATOM 757 N N . ILE A 1 99 ? -3.135 -8.084 -10.153 1.00 90.94 99 ILE A N 1
ATOM 758 C CA . ILE A 1 99 ? -2.379 -7.795 -8.933 1.00 90.94 99 ILE A CA 1
ATOM 759 C C . ILE A 1 99 ? -1.290 -8.858 -8.807 1.00 90.94 99 ILE A C 1
ATOM 761 O O . ILE A 1 99 ? -1.597 -10.036 -8.639 1.00 90.94 99 ILE A O 1
ATOM 765 N N . LEU A 1 100 ? -0.023 -8.444 -8.860 1.00 91.81 100 LEU A N 1
ATOM 766 C CA . LEU A 1 100 ? 1.102 -9.325 -8.551 1.00 91.81 100 LEU A CA 1
ATOM 767 C C . LEU A 1 100 ? 1.466 -9.209 -7.073 1.00 91.81 100 LEU A C 1
ATOM 769 O O . LEU A 1 100 ? 1.567 -8.107 -6.530 1.00 91.81 100 LEU A O 1
ATOM 773 N N . VAL A 1 101 ? 1.687 -10.356 -6.437 1.00 91.19 101 VAL A N 1
ATOM 774 C CA . VAL A 1 101 ? 2.101 -10.463 -5.037 1.00 91.19 101 VAL A CA 1
ATOM 775 C C . VAL A 1 101 ? 3.352 -11.326 -4.984 1.00 91.19 101 VAL A C 1
ATOM 777 O O . VAL A 1 101 ? 3.341 -12.456 -5.464 1.00 91.19 101 VAL A O 1
ATOM 780 N N . GLU A 1 102 ? 4.419 -10.802 -4.391 1.00 90.44 102 GLU A N 1
ATOM 781 C CA . GLU A 1 102 ? 5.688 -11.511 -4.239 1.00 90.44 102 GLU A CA 1
ATOM 782 C C . GLU A 1 102 ? 6.311 -11.177 -2.883 1.00 90.44 102 GLU A C 1
ATOM 784 O O . GLU A 1 102 ? 6.188 -10.050 -2.394 1.00 90.44 102 GLU A O 1
ATOM 789 N N . ALA A 1 103 ? 6.977 -12.161 -2.282 1.00 90.25 103 ALA A N 1
ATOM 790 C CA . ALA A 1 103 ? 7.861 -11.925 -1.152 1.00 90.25 103 ALA A CA 1
ATOM 791 C C . ALA A 1 103 ? 9.210 -11.435 -1.689 1.00 90.25 103 ALA A C 1
ATOM 793 O O . ALA A 1 103 ? 9.834 -12.108 -2.506 1.00 90.25 103 ALA A O 1
ATOM 794 N N . VAL A 1 104 ? 9.645 -10.264 -1.236 1.00 87.44 104 VAL A N 1
ATOM 795 C CA . VAL A 1 104 ? 10.918 -9.661 -1.639 1.00 87.44 104 VAL A CA 1
ATOM 796 C C . VAL A 1 104 ? 11.844 -9.659 -0.434 1.00 87.44 104 VAL A C 1
ATOM 798 O O . VAL A 1 104 ? 11.427 -9.242 0.641 1.00 87.44 104 VAL A O 1
ATOM 801 N N . GLU A 1 105 ? 13.083 -10.088 -0.648 1.00 87.00 105 GLU A N 1
ATOM 802 C CA . GLU A 1 105 ? 14.178 -9.972 0.313 1.00 87.00 105 GLU A CA 1
ATOM 803 C C . GLU A 1 105 ? 15.205 -8.975 -0.230 1.00 87.00 105 GLU A C 1
ATOM 805 O O . GLU A 1 105 ? 15.623 -9.041 -1.394 1.00 87.00 105 GLU A O 1
ATOM 810 N N . MET A 1 106 ? 15.580 -8.011 0.599 1.00 85.62 106 MET A N 1
ATOM 811 C CA . MET A 1 106 ? 16.584 -7.010 0.268 1.00 85.62 106 MET A CA 1
ATOM 812 C C . MET A 1 106 ? 18.003 -7.562 0.485 1.00 85.62 106 MET A C 1
ATOM 814 O O . MET A 1 106 ? 18.188 -8.507 1.245 1.00 85.62 106 MET A O 1
ATOM 818 N N . PRO A 1 107 ? 19.049 -6.988 -0.144 1.00 82.88 107 PRO A N 1
ATOM 819 C CA . PRO A 1 107 ? 20.420 -7.493 0.005 1.00 82.88 107 PRO A CA 1
ATOM 820 C C . PRO A 1 107 ? 20.958 -7.521 1.445 1.00 82.88 107 PRO A C 1
ATOM 822 O O . PRO A 1 107 ? 21.921 -8.230 1.718 1.00 82.88 107 PRO A O 1
ATOM 825 N N . ASP A 1 108 ? 20.376 -6.732 2.349 1.00 83.69 108 ASP A N 1
ATOM 826 C CA . ASP A 1 108 ? 20.675 -6.714 3.784 1.00 83.69 108 ASP A CA 1
ATOM 827 C C . ASP A 1 108 ? 19.847 -7.735 4.597 1.00 83.69 108 ASP A C 1
ATOM 829 O O . ASP A 1 108 ? 19.961 -7.767 5.823 1.00 83.69 108 ASP A O 1
ATOM 833 N N . GLY A 1 109 ? 19.047 -8.576 3.933 1.00 79.56 109 GLY A N 1
ATOM 834 C CA . GLY A 1 109 ? 18.179 -9.596 4.533 1.00 79.56 109 GLY A CA 1
ATOM 835 C C . GLY A 1 109 ? 16.848 -9.062 5.073 1.00 79.56 109 GLY A C 1
ATOM 836 O O . GLY A 1 109 ? 16.184 -9.760 5.840 1.00 79.56 109 GLY A O 1
ATOM 837 N N . ALA A 1 110 ? 16.490 -7.815 4.740 1.00 70.44 110 ALA A N 1
ATOM 838 C CA . ALA A 1 110 ? 15.245 -7.165 5.157 1.00 70.44 110 ALA A CA 1
ATOM 839 C C . ALA A 1 110 ? 14.044 -7.494 4.259 1.00 70.44 110 ALA A C 1
ATOM 841 O O . ALA A 1 110 ? 14.252 -7.823 3.068 1.00 70.44 110 ALA A O 1
#

Radius of gyration: 14.62 Å; chains: 1; bounding box: 38×27×39 Å